Protein AF-A0A6H5JWU9-F1 (afdb_monomer)

Nearest PDB structures (foldseek):
  6bo7-assembly3_H  TM=5.094E-01  e=1.410E+00  Plasmodium vivax
  1qk5-assembly1_B-2  TM=5.639E-01  e=4.585E+00  Toxoplasma gondii RH
  2jax-assembly1_A-2  TM=5.146E-01  e=5.958E+00  Mycobacterium tuberculosis H37Rv
  1qk4-assembly1_B  TM=3.751E-01  e=2.898E+00  Toxoplasma gondii RH

Foldseek 3Di:
DDPVVVVVVVVVQVVVQVVQVV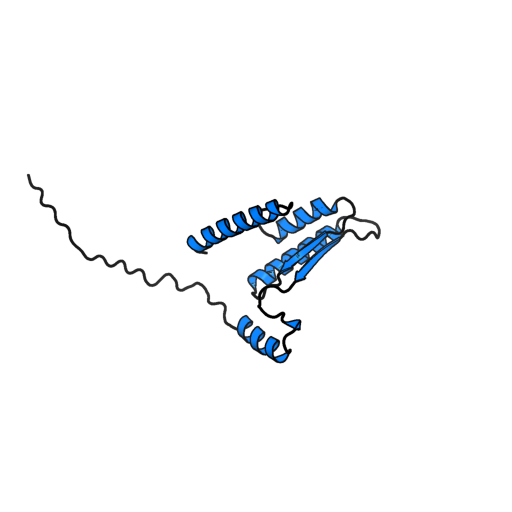VVHGDDDDDDQCLPVVLVVLLVVLPPLDEAEAEDEDDQDDVVVVSVVSNQVSQQVSQVPDDPDDRRRGYHYDYDHDDDPDDLVPDDPVCCVVVSCVVNVPPDPPPPPPPPDDPPPDDDDDDDDDDD

Solvent-accessible surface area (backbone atoms only — not comparable to full-atom values): 9539 Å² total; per-residue (Å²): 136,53,73,68,58,53,52,51,50,53,54,52,53,54,50,51,33,54,58,30,41,77,71,78,49,73,67,90,85,83,89,81,58,61,47,57,53,52,40,56,51,45,51,71,64,32,76,74,81,37,65,39,76,45,78,46,69,59,71,85,53,70,69,59,44,52,50,52,51,46,30,51,56,43,21,49,53,60,28,66,74,67,63,99,64,99,62,84,45,38,41,49,76,48,73,40,86,72,87,59,99,62,60,72,86,80,43,59,70,68,58,49,51,60,49,51,51,53,66,69,63,48,76,79,79,70,95,77,79,88,80,87,82,78,80,78,78,88,77,81,90,81,89,79,91,78,87,134

Mean predicted aligned error: 12.52 Å

Radius of gyration: 24.72 Å; Cα contacts (8 Å, |Δi|>4): 102; chains: 1; bounding box: 44×56×89 Å

pLDDT: mean 77.83, std 20.88, range [34.97, 98.62]

Secondary structure (DSSP, 8-state):
--HHHHHHHHHHHHHHHHHHHTTT-------S-HHHHHHHHHHHHHTTS--EEEEEE---SHHHHHHHHHHHHHHHHHHHSS-SS-----EEEEEE--SSSS-TTTS-HHHHHHHHHHHHSS----S--SSS----------------

Sequence (148 aa):
MSAARCRFLFESVADLQTRLRSKGSDLLIQRGHPEDAIPAVAARLGSGASVVTVYAHTDLCSEEKSVHAAVKSALSLVGSAGGVGGDATGASVTEVWGNTLHDPSDLPKWVVKSVMEKVLSSPEESESDASENLSCASEDESGDDAEP

Structure (mmCIF, N/CA/C/O backbone):
data_AF-A0A6H5JWU9-F1
#
_entry.id   AF-A0A6H5JWU9-F1
#
loop_
_atom_site.group_PDB
_atom_site.id
_atom_site.type_symbol
_atom_site.label_atom_id
_atom_site.label_alt_id
_atom_site.label_comp_id
_atom_site.label_asym_id
_atom_site.label_entity_id
_atom_site.label_seq_id
_atom_site.pdbx_PDB_ins_code
_atom_site.Cartn_x
_atom_site.Cartn_y
_atom_site.Cartn_z
_atom_site.occupancy
_atom_site.B_iso_or_equiv
_atom_site.auth_seq_id
_atom_site.auth_comp_id
_atom_site.auth_asym_id
_atom_site.auth_atom_id
_atom_site.pdbx_PDB_model_num
ATOM 1 N N . MET A 1 1 ? 11.911 11.545 -14.518 1.00 76.06 1 MET A N 1
ATOM 2 C CA . MET A 1 1 ? 10.884 10.642 -15.106 1.00 76.06 1 MET A CA 1
ATOM 3 C C . MET A 1 1 ? 10.577 11.027 -16.553 1.00 76.06 1 MET A C 1
ATOM 5 O O . MET A 1 1 ? 10.298 12.189 -16.813 1.00 76.06 1 MET A O 1
ATOM 9 N N . SER A 1 2 ? 10.642 10.081 -17.497 1.00 95.81 2 SER A N 1
ATOM 10 C CA . SER A 1 2 ? 10.423 10.349 -18.930 1.00 95.81 2 SER A CA 1
ATOM 11 C C . SER A 1 2 ? 8.939 10.441 -19.316 1.00 95.81 2 SER A C 1
ATOM 13 O O . SER A 1 2 ? 8.076 9.875 -18.643 1.00 95.81 2 SER A O 1
ATOM 15 N N . ALA A 1 3 ? 8.639 11.086 -20.451 1.00 96.44 3 ALA A N 1
ATOM 16 C CA . ALA A 1 3 ? 7.273 11.209 -20.974 1.00 96.44 3 ALA A CA 1
ATOM 17 C C . ALA A 1 3 ? 6.592 9.844 -21.205 1.00 96.44 3 ALA A C 1
ATOM 19 O O . ALA A 1 3 ? 5.414 9.677 -20.888 1.00 96.44 3 ALA A O 1
ATOM 20 N N . ALA A 1 4 ? 7.342 8.850 -21.692 1.00 97.62 4 ALA A N 1
ATOM 21 C CA . ALA A 1 4 ? 6.838 7.492 -21.892 1.00 97.62 4 ALA A CA 1
ATOM 22 C C . ALA A 1 4 ? 6.437 6.824 -20.565 1.00 97.62 4 ALA A C 1
ATOM 24 O O . ALA A 1 4 ? 5.355 6.247 -20.472 1.00 97.62 4 ALA A O 1
ATOM 25 N N . ARG A 1 5 ? 7.265 6.960 -19.516 1.00 97.94 5 ARG A N 1
ATOM 26 C CA . ARG A 1 5 ? 6.951 6.432 -18.176 1.00 97.94 5 ARG A CA 1
ATOM 27 C C . ARG A 1 5 ? 5.742 7.133 -17.560 1.00 97.94 5 ARG A C 1
ATOM 29 O O . ARG A 1 5 ? 4.895 6.462 -16.982 1.00 97.94 5 ARG A O 1
ATOM 36 N N . CYS A 1 6 ? 5.628 8.451 -17.719 1.00 97.50 6 CYS A N 1
ATOM 37 C CA . CYS A 1 6 ? 4.459 9.197 -17.249 1.00 97.50 6 CYS A CA 1
ATOM 38 C C . CYS A 1 6 ? 3.173 8.705 -17.920 1.00 97.50 6 CYS A C 1
ATOM 40 O O . CYS A 1 6 ? 2.190 8.430 -17.237 1.00 97.50 6 CYS A O 1
ATOM 42 N N . ARG A 1 7 ? 3.184 8.548 -19.249 1.00 97.75 7 ARG A N 1
ATOM 43 C CA . ARG A 1 7 ? 2.033 8.020 -19.990 1.00 97.75 7 ARG A CA 1
ATOM 44 C C . ARG A 1 7 ? 1.650 6.620 -19.511 1.00 97.75 7 ARG A C 1
ATOM 46 O O . ARG A 1 7 ? 0.484 6.390 -19.207 1.00 97.75 7 ARG A O 1
ATOM 53 N N . PHE A 1 8 ? 2.631 5.728 -19.384 1.00 98.12 8 PHE A N 1
ATOM 54 C CA . PHE A 1 8 ? 2.407 4.372 -18.887 1.00 98.12 8 PHE A CA 1
ATOM 55 C C . PHE A 1 8 ? 1.787 4.360 -17.481 1.00 98.12 8 PHE A C 1
ATOM 57 O O . PHE A 1 8 ? 0.859 3.592 -17.229 1.00 98.12 8 PHE A O 1
ATOM 64 N N . LEU A 1 9 ? 2.247 5.228 -16.571 1.00 97.88 9 LEU A N 1
ATOM 65 C CA . LEU A 1 9 ? 1.656 5.352 -15.237 1.00 97.88 9 LEU A CA 1
ATOM 66 C C . LEU A 1 9 ? 0.192 5.795 -15.289 1.00 97.88 9 LEU A C 1
ATOM 68 O O . LEU A 1 9 ? -0.640 5.195 -14.613 1.00 97.88 9 LEU A O 1
ATOM 72 N N . PHE A 1 10 ? -0.138 6.809 -16.093 1.00 97.31 10 PHE A N 1
ATOM 73 C CA . PHE A 1 10 ? -1.524 7.265 -16.226 1.00 97.31 10 PHE A CA 1
ATOM 74 C C . PHE A 1 10 ? -2.438 6.164 -16.766 1.00 97.31 10 PHE A C 1
ATOM 76 O O . PHE A 1 10 ? -3.515 5.938 -16.213 1.00 97.31 10 PHE A O 1
ATOM 83 N N . GLU A 1 11 ? -1.997 5.454 -17.804 1.00 98.38 11 GLU A N 1
ATOM 84 C CA . GLU A 1 11 ? -2.743 4.334 -18.383 1.00 98.38 11 GLU A CA 1
ATOM 85 C C . GLU A 1 11 ? -2.916 3.192 -17.362 1.00 98.38 11 GLU A C 1
ATOM 87 O O . GLU A 1 11 ? -4.019 2.668 -17.204 1.00 98.38 11 GLU A O 1
ATOM 92 N N . SER A 1 12 ? -1.870 2.874 -16.592 1.00 98.38 12 SER A N 1
ATOM 93 C CA . SER A 1 12 ? -1.908 1.838 -15.548 1.00 98.38 12 SER A CA 1
ATOM 94 C C . SER A 1 12 ? -2.869 2.185 -14.405 1.00 98.38 12 SER A C 1
ATOM 96 O O . SER A 1 12 ? -3.638 1.333 -13.956 1.00 98.38 12 SER A O 1
ATOM 98 N N . VAL A 1 13 ? -2.868 3.440 -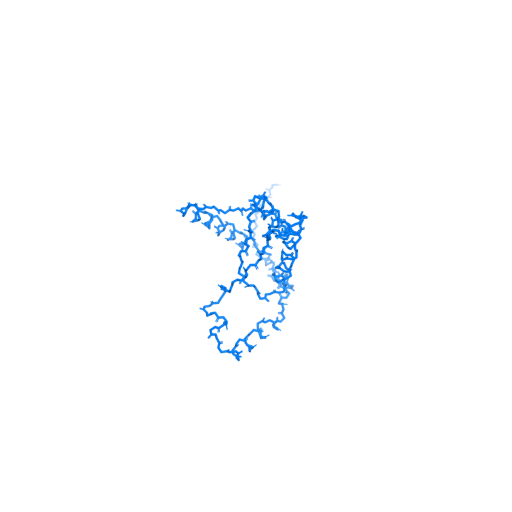13.941 1.00 98.12 13 VAL A N 1
ATOM 99 C CA . VAL A 1 13 ? -3.778 3.913 -12.881 1.00 98.12 13 VAL A CA 1
ATOM 100 C C . VAL A 1 13 ? -5.232 3.930 -13.368 1.00 98.12 13 VAL A C 1
ATOM 102 O O . VAL A 1 13 ? -6.132 3.534 -12.623 1.00 98.12 13 VAL A O 1
ATOM 105 N N . ALA A 1 14 ? -5.475 4.336 -14.618 1.00 98.31 14 ALA A N 1
ATOM 106 C CA . ALA A 1 14 ? -6.812 4.334 -15.213 1.00 98.31 14 ALA A CA 1
ATOM 107 C C . ALA A 1 14 ? -7.387 2.911 -15.364 1.00 98.31 14 ALA A C 1
ATOM 109 O O . ALA A 1 14 ? -8.559 2.671 -15.045 1.00 98.31 14 ALA A O 1
ATOM 110 N N . ASP A 1 15 ? -6.565 1.952 -15.799 1.00 98.62 15 ASP A N 1
ATOM 111 C CA . ASP A 1 15 ? -6.950 0.537 -15.863 1.00 98.62 15 ASP A CA 1
ATOM 112 C C . ASP A 1 15 ? -7.238 -0.027 -14.460 1.00 98.62 15 ASP A C 1
ATOM 114 O O . ASP A 1 15 ? -8.285 -0.643 -14.244 1.00 98.62 15 ASP A O 1
ATOM 118 N N . LEU A 1 16 ? -6.385 0.260 -13.468 1.00 98.44 16 LEU A N 1
ATOM 119 C CA . LEU A 1 16 ? -6.606 -0.166 -12.082 1.00 98.44 16 LEU A CA 1
ATOM 120 C C . LEU A 1 16 ? -7.943 0.347 -11.525 1.00 98.44 16 LEU A C 1
ATOM 122 O O . LEU A 1 16 ? -8.709 -0.436 -10.958 1.00 98.44 16 LEU A O 1
ATOM 126 N N . GLN A 1 17 ? -8.258 1.631 -11.717 1.00 98.38 17 GLN A N 1
ATOM 127 C CA . GLN A 1 17 ? -9.534 2.207 -11.282 1.00 98.38 17 GLN A CA 1
ATOM 128 C C . GLN A 1 17 ? -10.726 1.491 -11.934 1.00 98.38 17 GLN A C 1
ATOM 130 O O . GLN A 1 17 ? -11.690 1.134 -11.255 1.00 98.38 17 GLN A O 1
ATOM 135 N N . THR A 1 18 ? -10.645 1.222 -13.238 1.00 98.44 18 THR A N 1
ATOM 136 C CA . THR A 1 18 ? -11.694 0.508 -13.981 1.00 98.44 18 THR A CA 1
ATOM 137 C C . THR A 1 18 ? -11.913 -0.904 -13.428 1.00 98.44 18 THR A C 1
ATOM 139 O O . THR A 1 18 ? -13.055 -1.323 -13.218 1.00 98.44 18 THR A O 1
ATOM 142 N N . ARG A 1 19 ? -10.832 -1.628 -13.118 1.00 98.56 19 ARG A N 1
ATOM 143 C CA . ARG A 1 19 ? -10.898 -2.979 -12.536 1.00 98.56 19 ARG A CA 1
ATOM 144 C C . ARG A 1 19 ? -11.402 -3.002 -11.094 1.00 98.56 19 ARG A C 1
ATOM 146 O O . ARG A 1 19 ? -12.001 -3.991 -10.682 1.00 98.56 19 ARG A O 1
ATOM 153 N N . LEU A 1 20 ? -11.155 -1.954 -10.310 1.00 98.44 20 LEU A N 1
ATOM 154 C CA . LEU A 1 20 ? -11.716 -1.834 -8.961 1.00 98.44 20 LEU A CA 1
ATOM 155 C C . LEU A 1 20 ? -13.223 -1.561 -9.015 1.00 98.44 20 LEU A C 1
ATOM 157 O O . LEU A 1 20 ? -13.982 -2.215 -8.298 1.00 98.44 20 LEU A O 1
ATOM 161 N N . ARG A 1 21 ? -13.666 -0.696 -9.936 1.00 98.38 21 ARG A N 1
ATOM 162 C CA . ARG A 1 21 ? -15.092 -0.423 -10.187 1.00 98.38 21 ARG A CA 1
ATOM 163 C C . ARG A 1 21 ? -15.869 -1.646 -10.634 1.00 98.38 21 ARG A C 1
ATOM 165 O O . ARG A 1 21 ? -16.956 -1.890 -10.116 1.00 98.38 21 ARG A O 1
ATOM 172 N N . SER A 1 22 ? -15.305 -2.466 -11.519 1.00 98.31 22 SER A N 1
ATOM 173 C CA . SER A 1 22 ? -15.963 -3.712 -11.939 1.00 98.31 22 SER A CA 1
ATOM 174 C C . SER A 1 22 ? -16.138 -4.726 -10.800 1.00 98.31 22 SER A C 1
ATOM 176 O O . SER A 1 22 ? -16.989 -5.607 -10.895 1.00 98.31 22 SER A O 1
ATOM 178 N N . LYS A 1 23 ? -15.381 -4.580 -9.705 1.00 98.31 23 LYS A N 1
ATOM 179 C CA . LYS A 1 23 ? -15.491 -5.383 -8.478 1.00 98.31 23 LYS A CA 1
ATOM 180 C C . LYS A 1 23 ? -16.324 -4.714 -7.373 1.00 98.31 23 LYS A C 1
ATOM 182 O O . LYS A 1 23 ? -16.386 -5.249 -6.271 1.00 98.31 23 LYS A O 1
ATOM 187 N N . GLY A 1 24 ? -16.954 -3.567 -7.642 1.00 98.25 24 GLY A N 1
ATOM 188 C CA . GLY A 1 24 ? -17.782 -2.842 -6.671 1.00 98.25 24 GLY A CA 1
ATOM 189 C C . GLY A 1 24 ? -17.013 -1.929 -5.708 1.00 98.25 24 GLY A C 1
ATOM 190 O O . GLY A 1 24 ? -17.570 -1.527 -4.691 1.00 98.25 24 GLY A O 1
ATOM 191 N N . SER A 1 25 ? -15.752 -1.604 -6.011 1.00 97.06 25 SER A N 1
ATOM 192 C CA . SER A 1 25 ? -14.937 -0.628 -5.270 1.00 97.06 25 SER A CA 1
ATOM 193 C C . SER A 1 25 ? -14.598 0.586 -6.152 1.00 97.06 25 SER A C 1
ATOM 195 O O . SER A 1 25 ? -15.129 0.729 -7.248 1.00 97.06 25 SER A O 1
ATOM 197 N N . ASP A 1 26 ? -13.717 1.480 -5.708 1.00 97.31 26 ASP A N 1
ATOM 198 C CA . ASP A 1 26 ? -13.159 2.556 -6.538 1.00 97.31 26 ASP A CA 1
ATOM 199 C C . ASP A 1 26 ? -11.723 2.895 -6.097 1.00 97.31 26 ASP A C 1
ATOM 201 O O . ASP A 1 26 ? -11.231 2.394 -5.084 1.00 97.31 26 ASP A O 1
ATOM 205 N N . LEU A 1 27 ? -11.042 3.743 -6.868 1.00 97.50 27 LEU A N 1
ATOM 206 C CA . LEU A 1 27 ? -9.720 4.279 -6.572 1.00 97.50 27 LEU A CA 1
ATOM 207 C C . LEU A 1 27 ? -9.803 5.788 -6.327 1.00 97.50 27 LEU A C 1
ATOM 209 O O . LEU A 1 27 ? -10.130 6.558 -7.234 1.00 97.50 27 LEU A O 1
ATOM 213 N N . LEU A 1 28 ? -9.458 6.211 -5.111 1.00 95.75 28 LEU A N 1
ATOM 214 C CA . LEU A 1 28 ? -9.275 7.620 -4.772 1.00 95.75 28 LEU A CA 1
ATOM 215 C C . LEU A 1 28 ? -7.898 8.087 -5.258 1.00 95.75 28 LEU A C 1
ATOM 217 O O . LEU A 1 28 ? -6.876 7.604 -4.778 1.00 95.75 28 LEU A O 1
ATOM 221 N N . ILE A 1 29 ? -7.874 9.050 -6.177 1.00 95.44 29 ILE A N 1
ATOM 222 C CA . ILE A 1 29 ? -6.640 9.631 -6.717 1.00 95.44 29 ILE A CA 1
ATOM 223 C C . I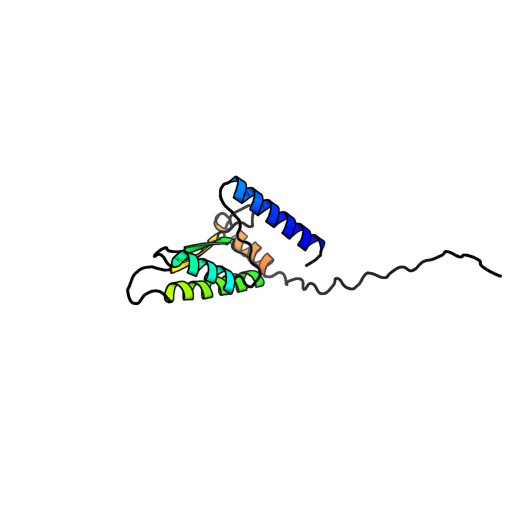LE A 1 29 ? -6.479 11.040 -6.151 1.00 95.44 29 ILE A C 1
ATOM 225 O O . ILE A 1 29 ? -7.372 11.877 -6.292 1.00 95.44 29 ILE A O 1
ATOM 229 N N . GLN A 1 30 ? -5.339 11.306 -5.517 1.00 93.94 30 GLN A N 1
ATOM 230 C CA . GLN A 1 30 ? -4.982 12.623 -4.994 1.00 93.94 30 GLN A CA 1
ATOM 231 C C . GLN A 1 30 ? -3.570 13.003 -5.429 1.00 93.94 30 GLN A C 1
ATOM 233 O O . GLN A 1 30 ? -2.719 12.143 -5.637 1.00 93.94 30 GLN A O 1
ATOM 238 N N . ARG A 1 31 ? -3.333 14.309 -5.564 1.00 94.69 31 ARG A N 1
ATOM 239 C CA . ARG A 1 31 ? -2.017 14.872 -5.859 1.00 94.69 31 ARG A CA 1
ATOM 240 C C . ARG A 1 31 ? -1.495 15.581 -4.618 1.00 94.69 31 ARG A C 1
ATOM 242 O O . ARG A 1 31 ? -2.191 16.435 -4.078 1.00 94.69 31 ARG A O 1
ATOM 249 N N . GLY A 1 32 ? -0.269 15.268 -4.223 1.00 94.50 32 GLY A N 1
ATOM 250 C CA . GLY A 1 32 ? 0.390 15.860 -3.064 1.00 94.50 32 GLY A CA 1
ATOM 251 C C . GLY A 1 32 ? 1.290 14.848 -2.370 1.00 94.50 32 GLY A C 1
ATOM 252 O O . GLY A 1 32 ? 1.604 13.803 -2.938 1.00 94.50 32 GLY A O 1
ATOM 253 N N . HIS A 1 33 ? 1.670 15.180 -1.143 1.00 96.31 33 HIS A N 1
ATOM 254 C CA . HIS A 1 33 ? 2.486 14.341 -0.282 1.00 96.31 33 HIS A CA 1
ATOM 255 C C . HIS A 1 33 ? 1.625 13.272 0.410 1.00 96.31 33 HIS A C 1
ATOM 257 O O . HIS A 1 33 ? 0.575 13.605 0.976 1.00 96.31 33 HIS A O 1
ATOM 263 N N . PRO A 1 34 ? 2.008 11.984 0.368 1.00 95.69 34 PRO A N 1
ATOM 264 C CA . PRO A 1 34 ? 1.239 10.920 1.011 1.00 95.69 34 PRO A CA 1
ATOM 265 C C . PRO A 1 34 ? 1.148 11.101 2.533 1.00 95.69 34 PRO A C 1
ATOM 267 O O . PRO A 1 34 ? 0.114 10.773 3.117 1.00 95.69 34 PRO A O 1
ATOM 270 N N . GLU A 1 35 ? 2.170 11.683 3.162 1.00 95.25 35 GLU A N 1
ATOM 271 C CA . GLU A 1 35 ? 2.212 12.035 4.585 1.00 95.25 35 GLU A CA 1
ATOM 272 C C . GLU A 1 35 ? 1.199 13.113 4.993 1.00 95.25 35 GLU A C 1
ATOM 274 O O . GLU A 1 35 ? 0.872 13.203 6.170 1.00 95.25 35 GLU A O 1
ATOM 279 N N . ASP A 1 36 ? 0.624 13.852 4.042 1.00 94.75 36 ASP A N 1
ATOM 280 C CA . ASP A 1 36 ? -0.492 14.772 4.293 1.00 94.75 36 ASP A CA 1
ATOM 281 C C . ASP A 1 36 ? -1.832 14.140 3.888 1.00 94.75 36 ASP A C 1
ATOM 283 O O . ASP A 1 36 ? -2.827 14.174 4.622 1.00 94.75 36 ASP A O 1
ATOM 287 N N . ALA A 1 37 ? -1.866 13.531 2.699 1.00 94.88 37 ALA A N 1
ATOM 288 C CA . ALA A 1 37 ? -3.087 13.026 2.084 1.00 94.88 37 ALA A CA 1
ATOM 289 C C . ALA A 1 37 ? -3.674 11.818 2.833 1.00 94.88 37 ALA A C 1
ATOM 291 O O . ALA A 1 37 ? -4.882 11.775 3.091 1.00 94.88 37 ALA A O 1
ATOM 292 N N . ILE A 1 38 ? -2.838 10.841 3.203 1.00 94.12 38 ILE A N 1
ATOM 293 C CA . ILE A 1 38 ? -3.286 9.599 3.851 1.00 94.12 38 ILE A CA 1
ATOM 294 C C . ILE A 1 38 ? -3.839 9.885 5.258 1.00 94.12 38 ILE A C 1
ATOM 296 O O . ILE A 1 38 ? -4.965 9.456 5.532 1.00 94.12 38 ILE A O 1
ATOM 300 N N . PRO A 1 39 ? -3.157 10.654 6.135 1.00 91.88 39 PRO A N 1
ATOM 301 C CA . PRO A 1 39 ? -3.721 11.062 7.424 1.00 91.88 39 PRO A CA 1
ATOM 302 C C . PRO A 1 39 ? -5.030 11.835 7.300 1.00 91.88 39 PRO A C 1
ATOM 304 O O . PRO A 1 39 ? -5.962 11.577 8.060 1.00 91.88 39 PRO A O 1
ATOM 307 N N . ALA A 1 40 ? -5.150 12.732 6.317 1.00 90.50 40 ALA A N 1
ATOM 308 C CA . ALA A 1 40 ? -6.386 13.475 6.095 1.00 90.50 40 ALA A CA 1
ATOM 309 C C . ALA A 1 40 ? -7.555 12.552 5.707 1.00 90.50 40 ALA A C 1
ATOM 311 O O . ALA A 1 40 ? -8.688 12.770 6.140 1.00 90.50 40 ALA A O 1
ATOM 312 N N . VAL A 1 41 ? -7.305 11.517 4.897 1.00 91.00 41 VAL A N 1
ATOM 313 C CA . VAL A 1 41 ? -8.306 10.483 4.585 1.00 91.00 41 VAL A CA 1
ATOM 314 C C . VAL A 1 41 ? -8.649 9.675 5.837 1.00 91.00 41 VAL A C 1
ATOM 316 O O . VAL A 1 41 ? -9.831 9.517 6.141 1.00 91.00 41 VAL A O 1
ATOM 319 N N . ALA A 1 42 ? -7.646 9.218 6.589 1.00 89.38 42 ALA A N 1
ATOM 320 C CA . ALA A 1 42 ? -7.845 8.432 7.803 1.00 89.38 42 ALA A CA 1
ATOM 321 C C . ALA A 1 42 ? -8.662 9.194 8.860 1.00 89.38 42 ALA A C 1
ATOM 323 O O . ALA A 1 42 ? -9.599 8.634 9.422 1.00 89.38 42 ALA A O 1
ATOM 324 N N . ALA A 1 43 ? -8.387 10.485 9.064 1.00 86.12 43 ALA A N 1
ATOM 325 C CA . ALA A 1 43 ? -9.125 11.338 9.995 1.00 86.12 43 ALA A CA 1
ATOM 326 C C . ALA A 1 43 ? -10.612 11.472 9.623 1.00 86.12 43 ALA A C 1
ATOM 328 O O . ALA A 1 43 ? -11.476 11.431 10.496 1.00 86.12 43 ALA A O 1
ATOM 329 N N . ARG A 1 44 ? -10.929 11.586 8.323 1.00 85.94 44 ARG A N 1
ATOM 330 C CA . ARG A 1 44 ? -12.322 11.649 7.844 1.00 85.94 44 ARG A CA 1
ATOM 331 C C . ARG A 1 44 ? -13.071 10.326 7.999 1.00 85.94 44 ARG A C 1
ATOM 333 O O . ARG A 1 44 ? -14.285 10.346 8.152 1.00 85.94 44 ARG A O 1
ATOM 340 N N . LEU A 1 45 ? -12.371 9.193 7.926 1.00 83.50 45 LEU A N 1
ATOM 341 C CA . LEU A 1 45 ? -12.967 7.864 8.097 1.00 83.50 45 LEU A CA 1
ATOM 342 C C . LEU A 1 45 ? -13.105 7.474 9.579 1.00 83.50 45 LEU A C 1
ATOM 344 O O . LEU A 1 45 ? -14.067 6.809 9.952 1.00 83.50 45 LEU A O 1
ATOM 348 N N . GLY A 1 46 ? -12.165 7.903 10.425 1.00 71.44 46 GLY A N 1
ATOM 349 C CA . GLY A 1 46 ? -12.098 7.565 11.850 1.00 71.44 46 GLY A CA 1
ATOM 350 C C . GLY A 1 46 ? -13.013 8.385 12.766 1.00 71.44 46 GLY A C 1
ATOM 351 O O . GLY A 1 46 ? -13.128 8.066 13.946 1.00 71.44 46 GLY A O 1
ATOM 352 N N . SER A 1 47 ? -13.714 9.405 12.256 1.00 65.12 47 SER A N 1
ATOM 353 C CA . SER A 1 47 ? -14.550 10.319 13.057 1.00 65.12 47 SER A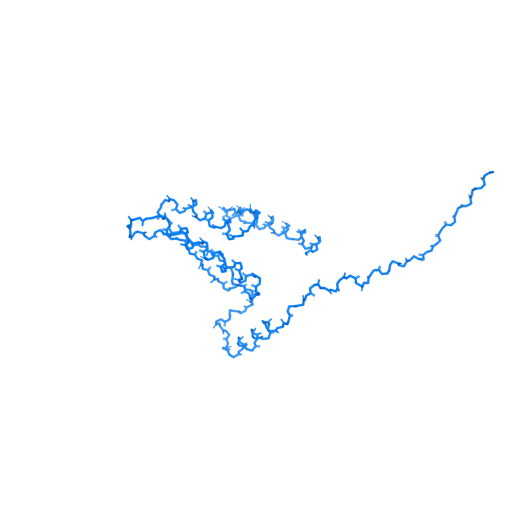 CA 1
ATOM 354 C C . SER A 1 47 ? -15.783 9.675 13.723 1.00 65.12 47 SER A C 1
ATOM 356 O O . SER A 1 47 ? -16.549 10.372 14.381 1.00 65.12 47 SER A O 1
ATOM 358 N N . GLY A 1 48 ? -15.999 8.366 13.550 1.00 56.62 48 GLY A N 1
ATOM 359 C CA . GLY A 1 48 ? -17.162 7.618 14.043 1.00 56.62 48 GLY A CA 1
ATOM 360 C C . GLY A 1 48 ? -16.834 6.383 14.892 1.00 56.62 48 GLY A C 1
ATOM 361 O O . GLY A 1 48 ? -17.558 5.400 14.787 1.00 56.62 48 GLY A O 1
ATOM 362 N N . ALA A 1 49 ? -15.763 6.415 15.699 1.00 55.62 49 ALA A N 1
ATOM 363 C CA . ALA A 1 49 ? -15.302 5.311 16.567 1.00 55.62 49 ALA A CA 1
ATOM 364 C C . ALA A 1 49 ? -14.717 4.078 15.839 1.00 55.62 49 ALA A C 1
ATOM 366 O O . ALA A 1 49 ? -14.616 2.997 16.416 1.00 55.62 49 ALA A O 1
ATOM 367 N N . SER A 1 50 ? -14.296 4.230 14.578 1.00 66.69 50 SER A N 1
ATOM 368 C CA . SER A 1 50 ? -13.665 3.150 13.809 1.00 66.69 50 SER A CA 1
ATOM 369 C C . SER A 1 50 ? -12.143 3.268 13.821 1.00 66.69 50 SER A C 1
ATOM 371 O O . SER A 1 50 ? -11.591 4.327 13.521 1.00 66.69 50 SER A O 1
ATOM 373 N N . VAL A 1 51 ? -11.464 2.151 14.086 1.00 78.25 51 VAL A N 1
ATOM 374 C CA . VAL A 1 51 ? -10.026 1.998 13.828 1.00 78.25 51 VAL A CA 1
ATOM 375 C C . VAL A 1 51 ? -9.801 1.997 12.317 1.00 78.25 51 VAL A C 1
ATOM 377 O O . VAL A 1 51 ? -10.532 1.328 11.582 1.00 78.25 51 VAL A O 1
ATOM 380 N N . VAL A 1 52 ? -8.800 2.744 11.847 1.00 88.06 52 VAL A N 1
ATOM 381 C CA . VAL A 1 52 ? -8.413 2.783 10.430 1.00 88.06 52 VAL A CA 1
ATOM 382 C C . VAL A 1 52 ? -7.056 2.111 10.271 1.00 88.06 52 VAL A C 1
ATOM 384 O O . VAL A 1 52 ? -6.068 2.530 10.870 1.00 88.06 52 VAL A O 1
ATOM 387 N N . THR A 1 53 ? -6.987 1.082 9.432 1.00 90.44 53 THR A N 1
ATOM 388 C CA . THR A 1 53 ? -5.721 0.434 9.073 1.00 90.44 53 THR A CA 1
ATOM 389 C C . THR A 1 53 ? -5.394 0.723 7.618 1.00 90.44 53 THR A C 1
ATOM 391 O O . THR A 1 53 ? -6.185 0.435 6.722 1.00 90.44 53 THR A O 1
ATOM 394 N N . VAL A 1 54 ? -4.213 1.289 7.390 1.00 92.44 54 VAL A N 1
ATOM 395 C CA . VAL A 1 54 ? -3.653 1.538 6.064 1.00 92.44 54 VAL A CA 1
ATOM 396 C C . VAL A 1 54 ? -2.776 0.351 5.686 1.00 92.44 54 VAL A C 1
ATOM 398 O O . VAL A 1 54 ? -1.821 0.040 6.394 1.00 92.44 54 VAL A O 1
ATOM 401 N N . TYR A 1 55 ? -3.097 -0.306 4.575 1.00 95.00 55 TYR A N 1
ATOM 402 C CA . TYR A 1 55 ? -2.280 -1.380 4.014 1.00 95.00 55 TYR A CA 1
ATOM 403 C C . TYR A 1 55 ? -1.419 -0.842 2.875 1.00 95.00 55 TYR A C 1
ATOM 405 O O . TYR A 1 55 ? -1.925 -0.136 2.002 1.00 95.00 55 TYR A O 1
ATOM 413 N N . ALA A 1 56 ? -0.136 -1.193 2.880 1.00 94.38 56 ALA A N 1
ATOM 414 C CA . ALA A 1 56 ? 0.820 -0.825 1.840 1.00 94.38 56 ALA A CA 1
ATOM 415 C C . ALA A 1 56 ? 1.810 -1.967 1.584 1.00 94.38 56 ALA A C 1
ATOM 417 O O . ALA A 1 56 ? 1.991 -2.842 2.433 1.00 94.38 56 ALA A O 1
ATOM 418 N N . HIS A 1 57 ? 2.455 -1.966 0.419 1.00 93.88 57 HIS A N 1
ATOM 419 C CA . HIS A 1 57 ? 3.578 -2.868 0.173 1.00 93.88 57 HIS A CA 1
ATOM 420 C C . HIS A 1 57 ? 4.857 -2.337 0.819 1.00 93.88 57 HIS A C 1
ATOM 422 O O . HIS A 1 57 ? 5.032 -1.132 0.921 1.00 93.88 57 HIS A O 1
ATOM 428 N N . THR A 1 58 ? 5.750 -3.220 1.256 1.00 88.94 58 THR A N 1
ATOM 429 C CA . THR A 1 58 ? 7.068 -2.824 1.769 1.00 88.94 58 THR A CA 1
ATOM 430 C C . THR A 1 58 ? 8.024 -2.485 0.628 1.00 88.94 58 THR A C 1
ATOM 432 O O . THR A 1 58 ? 8.175 -3.287 -0.293 1.00 88.94 58 THR A O 1
ATOM 435 N N . ASP A 1 59 ? 8.758 -1.378 0.757 1.00 85.00 59 ASP A N 1
ATOM 436 C CA . ASP A 1 59 ? 9.808 -0.984 -0.185 1.00 85.00 59 ASP A CA 1
ATOM 437 C C . ASP A 1 59 ? 11.226 -1.107 0.389 1.00 85.00 59 ASP A C 1
ATOM 439 O O . ASP A 1 59 ? 11.463 -1.167 1.602 1.00 85.00 59 ASP A O 1
ATOM 443 N N . LEU A 1 60 ? 12.200 -1.190 -0.519 1.00 78.88 60 LEU A N 1
ATOM 444 C CA . LEU A 1 60 ? 13.610 -1.411 -0.194 1.00 78.88 60 LEU A CA 1
ATOM 445 C C . LEU A 1 60 ? 14.454 -0.139 -0.252 1.00 78.88 60 LEU A C 1
ATOM 447 O O . LEU A 1 60 ? 15.404 -0.015 0.527 1.00 78.88 60 LEU A O 1
ATOM 451 N N . CYS A 1 61 ? 14.121 0.779 -1.149 1.00 82.50 61 CYS A N 1
ATOM 452 C CA . CYS A 1 61 ? 14.933 1.949 -1.443 1.00 82.50 61 CYS A CA 1
ATOM 453 C C . CYS A 1 61 ? 14.746 3.062 -0.397 1.00 82.50 61 CYS A C 1
ATOM 455 O O . CYS A 1 61 ? 13.834 3.032 0.437 1.00 82.50 61 CYS A O 1
ATOM 457 N N . SER A 1 62 ? 15.719 3.974 -0.344 1.00 87.81 62 SER A N 1
ATOM 458 C CA . SER A 1 62 ? 15.852 4.957 0.737 1.00 87.81 62 SER A CA 1
ATOM 459 C C . SER A 1 62 ? 14.754 6.029 0.686 1.00 87.81 62 SER A C 1
ATOM 461 O O . SER A 1 62 ? 14.197 6.389 1.729 1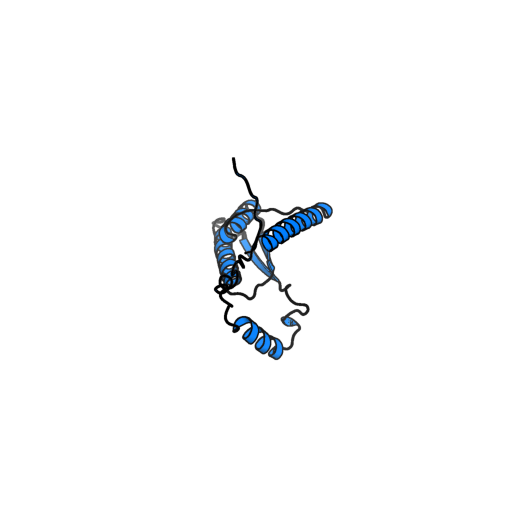.00 87.81 62 SER A O 1
ATOM 463 N N . GLU A 1 63 ? 14.401 6.467 -0.524 1.00 88.56 63 GLU A N 1
ATOM 464 C CA . GLU A 1 63 ? 13.358 7.453 -0.804 1.00 88.56 63 GLU A CA 1
ATOM 465 C C . GLU A 1 63 ? 11.992 6.971 -0.294 1.00 88.56 63 GLU A C 1
ATOM 467 O O . GLU A 1 63 ? 11.361 7.632 0.536 1.00 88.56 63 GLU A O 1
ATOM 472 N N . GLU A 1 64 ? 11.573 5.768 -0.684 1.00 89.50 64 GLU A N 1
ATOM 473 C CA . GLU A 1 64 ? 10.287 5.181 -0.308 1.00 89.50 64 GLU A CA 1
ATOM 474 C C . GLU A 1 64 ? 10.215 4.894 1.196 1.00 89.50 64 GLU A C 1
ATOM 476 O O . GLU A 1 64 ? 9.205 5.178 1.845 1.00 89.50 64 GLU A O 1
ATOM 481 N N . LYS A 1 65 ? 11.312 4.415 1.803 1.00 90.38 65 LYS A N 1
ATOM 482 C CA . LYS A 1 65 ? 11.393 4.208 3.260 1.00 90.38 65 LYS A CA 1
ATOM 483 C C . LYS A 1 65 ? 11.211 5.505 4.045 1.00 90.38 65 LYS A C 1
ATOM 485 O O . LYS A 1 65 ? 10.553 5.491 5.089 1.00 90.38 65 LYS A O 1
ATOM 490 N N . SER A 1 66 ? 11.786 6.608 3.565 1.00 93.38 66 SER A N 1
ATOM 491 C CA . SER A 1 66 ? 11.635 7.930 4.184 1.00 93.38 66 SER A CA 1
ATOM 492 C C . SER A 1 66 ? 10.169 8.371 4.177 1.00 93.38 66 SER A C 1
ATOM 494 O O . SER A 1 66 ? 9.618 8.746 5.216 1.00 93.38 66 SER A O 1
ATOM 496 N N . VAL A 1 67 ? 9.499 8.212 3.033 1.00 94.25 67 VAL A N 1
ATOM 497 C CA . VAL A 1 67 ? 8.072 8.513 2.874 1.00 94.25 67 VAL A CA 1
ATOM 498 C C . VAL A 1 67 ? 7.209 7.636 3.789 1.00 94.25 67 VAL A C 1
ATOM 500 O O . VAL A 1 67 ? 6.340 8.139 4.502 1.00 94.25 67 VAL A O 1
ATOM 503 N N . HIS A 1 68 ? 7.478 6.330 3.854 1.00 92.62 68 HIS A N 1
ATOM 504 C CA . HIS A 1 68 ? 6.764 5.406 4.742 1.00 92.62 68 HIS A CA 1
ATOM 505 C C . HIS A 1 68 ? 6.899 5.792 6.219 1.00 92.62 68 HIS A C 1
ATOM 507 O O . HIS A 1 68 ? 5.923 5.739 6.975 1.00 92.62 68 HIS A O 1
ATOM 513 N N . ALA A 1 69 ? 8.097 6.202 6.644 1.00 93.44 69 ALA A N 1
ATOM 514 C CA . ALA A 1 69 ? 8.331 6.683 8.000 1.00 93.44 69 ALA A CA 1
ATOM 515 C C . ALA A 1 69 ? 7.544 7.974 8.292 1.00 93.44 69 ALA A C 1
ATOM 517 O O . ALA A 1 69 ? 6.926 8.081 9.356 1.00 93.44 69 ALA A O 1
ATOM 518 N N . ALA A 1 70 ? 7.505 8.914 7.341 1.00 95.06 70 ALA A N 1
ATOM 519 C CA . ALA A 1 70 ? 6.732 10.149 7.460 1.00 95.06 70 ALA A CA 1
ATOM 520 C C . ALA A 1 70 ? 5.223 9.872 7.588 1.00 95.06 70 ALA A C 1
ATOM 522 O O . ALA A 1 70 ? 4.580 10.380 8.508 1.00 95.06 70 ALA A O 1
ATOM 523 N N . VAL A 1 71 ? 4.671 8.986 6.751 1.00 94.50 71 VAL A N 1
ATOM 524 C CA . VAL A 1 71 ? 3.255 8.575 6.803 1.00 94.50 71 VAL A CA 1
ATOM 525 C C . VAL A 1 71 ? 2.904 7.924 8.145 1.00 94.50 71 VAL A C 1
ATOM 527 O O . VAL A 1 71 ? 1.894 8.277 8.757 1.00 94.50 71 VAL A O 1
ATOM 530 N N . LYS A 1 72 ? 3.738 7.001 8.644 1.00 92.50 72 LYS A N 1
ATOM 531 C CA . LYS A 1 72 ? 3.535 6.352 9.955 1.00 92.50 72 LYS A CA 1
ATOM 532 C C . LYS A 1 72 ? 3.532 7.370 11.096 1.00 92.50 72 LYS A C 1
ATOM 534 O O . LYS A 1 72 ? 2.660 7.311 11.964 1.00 92.50 72 LYS A O 1
ATOM 539 N N . SER A 1 73 ? 4.480 8.308 11.076 1.00 92.62 73 SER A N 1
ATOM 540 C CA . SER A 1 73 ? 4.559 9.393 12.057 1.00 92.62 73 SER A CA 1
ATOM 541 C C . SER A 1 73 ? 3.285 10.242 12.035 1.00 92.62 73 SER A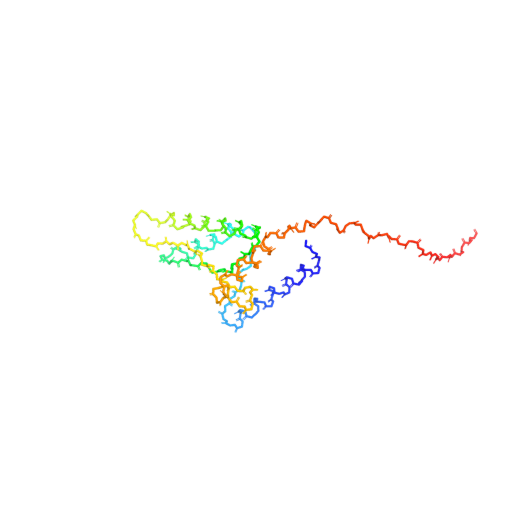 C 1
ATOM 543 O O . SER A 1 73 ? 2.630 10.405 13.066 1.00 92.62 73 SER A O 1
ATOM 545 N N . ALA A 1 74 ? 2.856 10.686 10.853 1.00 91.75 74 ALA A N 1
ATOM 546 C CA . ALA A 1 74 ? 1.674 11.525 10.703 1.00 91.75 74 ALA A CA 1
ATOM 547 C C . ALA A 1 74 ? 0.372 10.812 11.126 1.00 91.75 74 ALA A C 1
ATOM 549 O O . ALA A 1 74 ? -0.469 11.411 11.797 1.00 91.75 74 ALA A O 1
ATOM 550 N N . LEU A 1 75 ? 0.215 9.516 10.829 1.00 89.50 75 LEU A N 1
ATOM 551 C CA . LEU A 1 75 ? -0.952 8.732 11.262 1.00 89.50 75 LEU A CA 1
ATOM 552 C C . LEU A 1 75 ? -1.019 8.535 12.784 1.00 89.50 75 LEU A C 1
ATOM 554 O O . LEU A 1 75 ? -2.115 8.537 13.348 1.00 89.50 75 LEU A O 1
ATOM 558 N N . SER A 1 76 ? 0.126 8.431 13.467 1.00 86.06 76 SER A N 1
ATOM 559 C CA . SER A 1 76 ? 0.153 8.318 14.935 1.00 86.06 76 SER A CA 1
ATOM 560 C C . SER A 1 76 ? -0.430 9.554 15.640 1.00 86.06 76 SER A C 1
ATOM 562 O O . SER A 1 76 ? -1.069 9.442 16.692 1.00 86.06 76 SER A O 1
ATOM 564 N N . LEU A 1 77 ? -0.287 10.731 15.020 1.00 84.19 77 LEU A N 1
ATOM 565 C CA . LEU A 1 77 ? -0.846 11.989 15.518 1.00 84.19 77 LEU A CA 1
ATOM 566 C C . LEU A 1 77 ? -2.371 12.035 15.362 1.00 84.19 77 LEU A C 1
ATOM 568 O O . LEU A 1 77 ? -3.057 12.541 16.248 1.00 84.19 77 LEU A O 1
ATOM 572 N N . VAL A 1 78 ? -2.910 11.456 14.283 1.00 79.44 78 VAL A N 1
ATOM 573 C CA . VAL A 1 78 ? -4.363 11.376 14.041 1.00 79.44 78 VAL A CA 1
ATOM 574 C C . VAL A 1 78 ? -5.060 10.540 15.118 1.00 79.44 78 VAL A C 1
ATOM 576 O O . VAL A 1 78 ? -6.110 10.941 15.611 1.00 79.44 78 VAL A O 1
ATOM 579 N N . GLY A 1 79 ? -4.467 9.410 15.523 1.00 64.94 79 GLY A N 1
ATOM 580 C CA . GLY A 1 79 ? -5.019 8.557 16.586 1.00 64.94 79 GLY A CA 1
ATOM 581 C C . GLY A 1 79 ? -4.957 9.179 17.987 1.00 64.94 79 GLY A C 1
ATOM 582 O O . GLY A 1 79 ? -5.771 8.861 18.843 1.00 64.94 79 GLY A O 1
ATOM 583 N N . SER A 1 80 ? -4.027 10.107 18.226 1.00 58.38 80 SER A N 1
ATOM 584 C CA . SER A 1 80 ? -3.831 10.722 19.549 1.00 58.38 80 SER A CA 1
ATOM 585 C C . SER A 1 80 ? -4.729 11.942 19.804 1.00 58.38 80 SER A C 1
ATOM 587 O O . SER A 1 80 ? -4.896 12.361 20.948 1.00 58.38 80 SER A O 1
ATOM 589 N N . ALA A 1 81 ? -5.304 12.539 18.755 1.00 54.47 81 ALA A N 1
ATOM 590 C CA . ALA A 1 81 ? -6.029 13.810 18.835 1.00 54.47 81 ALA A CA 1
ATOM 591 C C . ALA A 1 81 ? -7.511 13.684 19.261 1.00 54.47 81 ALA A C 1
ATOM 593 O O . ALA A 1 81 ? -8.187 14.701 19.416 1.00 54.47 81 ALA A O 1
ATOM 594 N N . GLY A 1 82 ? -8.023 12.463 19.463 1.00 48.25 82 GLY A N 1
ATOM 595 C CA . GLY A 1 82 ? -9.449 12.179 19.657 1.00 48.25 82 GLY A CA 1
ATOM 596 C C . GLY A 1 82 ? -9.797 11.384 20.919 1.00 48.25 82 GLY A C 1
ATOM 597 O O . GLY A 1 82 ? -10.458 10.363 20.807 1.00 48.25 82 GLY A O 1
ATOM 598 N N . GLY A 1 83 ? -9.405 11.825 22.122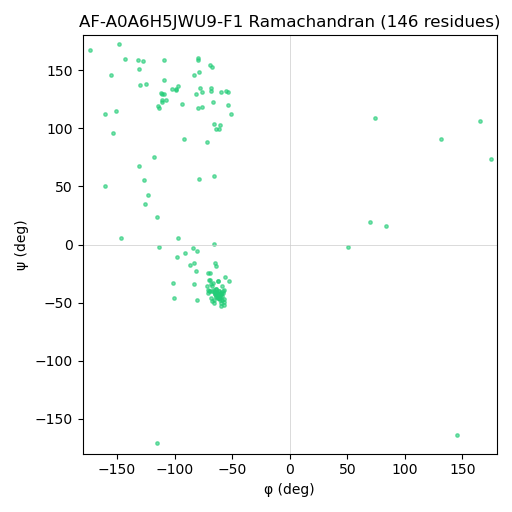 1.00 43.62 83 GLY A N 1
ATOM 599 C CA . GLY A 1 83 ? -9.989 11.247 23.344 1.00 43.62 83 GLY A CA 1
ATOM 600 C C . GLY A 1 83 ? -9.274 11.536 24.662 1.00 43.62 83 GLY A C 1
ATOM 601 O O . GLY A 1 83 ? -8.289 10.891 25.011 1.00 43.62 83 GLY A O 1
ATOM 602 N N . VAL A 1 84 ? -9.861 12.417 25.479 1.00 42.03 84 VAL A N 1
ATOM 603 C CA . VAL A 1 84 ? -9.727 12.353 26.943 1.00 42.03 84 VAL A CA 1
ATOM 604 C C . VAL A 1 84 ? -10.558 11.151 27.404 1.00 42.03 84 VAL A C 1
ATOM 606 O O . VAL A 1 84 ? -11.746 11.284 27.674 1.00 42.03 84 VAL A O 1
ATOM 609 N N . GLY A 1 85 ? -9.949 9.965 27.428 1.00 42.38 85 GLY A N 1
ATOM 610 C CA . GLY A 1 85 ? -10.568 8.749 27.963 1.00 42.38 85 GLY A CA 1
ATOM 611 C C . GLY A 1 85 ? -10.459 7.537 27.043 1.00 42.38 85 GLY A C 1
ATOM 612 O O . GLY A 1 85 ? -11.345 7.313 26.237 1.00 42.38 85 GLY A O 1
ATOM 613 N N . GLY A 1 86 ? -9.390 6.755 27.215 1.00 44.47 86 GLY A N 1
ATOM 614 C CA . GLY A 1 86 ? -9.344 5.282 27.178 1.00 44.47 86 GLY A CA 1
ATOM 615 C C . GLY A 1 86 ? -9.941 4.451 26.028 1.00 44.47 86 GLY A C 1
ATOM 616 O O . GLY A 1 86 ? -9.804 3.234 26.113 1.00 44.47 86 GLY A O 1
ATOM 617 N N . ASP A 1 87 ? -10.578 5.017 25.003 1.00 47.78 87 ASP A N 1
ATOM 618 C CA . ASP A 1 87 ? -11.183 4.255 23.902 1.00 47.78 87 ASP A CA 1
ATOM 619 C C . ASP A 1 87 ? -10.302 4.292 22.643 1.00 47.78 87 ASP A C 1
ATOM 621 O O . ASP A 1 87 ? -9.759 5.332 22.264 1.00 47.78 87 ASP A O 1
ATOM 625 N N . ALA A 1 88 ? -10.110 3.128 22.025 1.00 53.34 88 ALA A N 1
ATOM 626 C CA . ALA A 1 88 ? -9.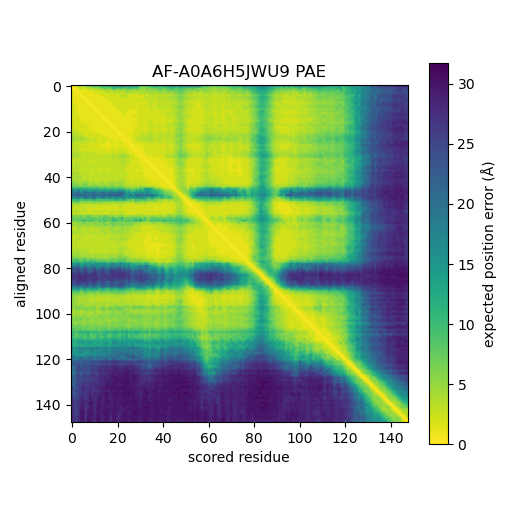042 2.817 21.075 1.00 53.34 88 ALA A CA 1
ATOM 627 C C . ALA A 1 88 ? -9.310 3.361 19.659 1.00 53.34 88 ALA A C 1
ATOM 629 O O . ALA A 1 88 ? -9.314 2.612 18.684 1.00 53.34 88 ALA A O 1
ATOM 630 N N . THR A 1 89 ? -9.526 4.668 19.521 1.00 56.97 89 THR A N 1
ATOM 631 C CA . THR A 1 89 ? -9.511 5.313 18.203 1.00 56.97 89 THR A CA 1
ATOM 632 C C . THR A 1 89 ? -8.061 5.467 17.748 1.00 56.97 89 THR A C 1
ATOM 634 O O . THR A 1 89 ? -7.232 6.072 18.419 1.00 56.97 89 THR A O 1
ATOM 637 N N . GLY A 1 90 ? -7.708 4.836 16.631 1.00 72.06 90 GLY A N 1
ATOM 638 C CA . GLY A 1 90 ? -6.325 4.788 16.175 1.00 72.06 90 GLY A CA 1
ATOM 639 C C . GLY A 1 90 ? -6.225 4.581 14.675 1.00 72.06 90 GLY A C 1
ATOM 640 O O . GLY A 1 90 ? -7.049 3.888 14.074 1.00 72.06 90 GLY A O 1
ATOM 641 N N . ALA A 1 91 ? -5.201 5.190 14.081 1.00 84.75 91 ALA A N 1
ATOM 642 C CA . ALA A 1 91 ? -4.794 4.929 12.713 1.00 84.75 91 ALA A CA 1
ATOM 643 C C . ALA A 1 91 ? -3.436 4.216 12.721 1.00 84.75 91 ALA A C 1
ATOM 645 O O . ALA A 1 91 ? -2.505 4.659 13.394 1.00 84.75 91 ALA A O 1
ATOM 646 N N . SER A 1 92 ? -3.322 3.105 11.996 1.00 86.75 92 SER A N 1
ATOM 647 C CA . SER A 1 92 ? -2.087 2.316 11.911 1.00 86.75 92 SER A CA 1
ATOM 648 C C . SER A 1 92 ? -1.734 1.972 10.467 1.00 86.75 92 SER A C 1
ATOM 650 O O . SER A 1 92 ? -2.594 1.981 9.587 1.00 86.75 92 SER A O 1
ATOM 652 N N . VAL A 1 93 ? -0.458 1.661 10.224 1.00 90.88 93 VAL A N 1
ATOM 653 C CA . VAL A 1 93 ? 0.038 1.177 8.928 1.00 90.88 93 VAL A CA 1
ATOM 654 C C . VAL A 1 93 ? 0.475 -0.272 9.078 1.00 90.88 93 VAL A C 1
ATOM 656 O O . VAL A 1 93 ? 1.238 -0.594 9.988 1.00 90.88 93 VAL A O 1
ATOM 659 N N . THR A 1 94 ? 0.010 -1.134 8.180 1.00 93.12 94 THR A N 1
ATOM 660 C CA . THR A 1 94 ? 0.468 -2.517 8.033 1.00 93.12 94 THR A CA 1
ATOM 661 C C . THR A 1 94 ? 1.144 -2.666 6.679 1.00 93.12 94 THR A C 1
ATOM 663 O O . THR A 1 94 ? 0.527 -2.446 5.637 1.00 93.12 94 THR A O 1
ATOM 666 N N . GLU A 1 95 ? 2.420 -3.030 6.703 1.00 92.12 95 GLU A N 1
ATOM 667 C CA . GLU A 1 95 ? 3.212 -3.265 5.500 1.00 92.12 95 GLU A CA 1
ATOM 668 C C . GLU A 1 95 ? 3.252 -4.757 5.183 1.00 92.12 95 GLU A C 1
ATOM 670 O O . GLU A 1 95 ? 3.423 -5.590 6.076 1.00 92.12 95 GLU A O 1
ATOM 675 N N . VAL A 1 96 ? 3.079 -5.086 3.907 1.00 93.56 96 VAL A N 1
ATOM 676 C CA . VAL A 1 96 ? 3.062 -6.459 3.401 1.00 93.56 96 VAL A CA 1
ATOM 677 C C . VAL A 1 96 ? 4.104 -6.586 2.299 1.00 93.56 96 VAL A C 1
ATOM 679 O O . VAL A 1 96 ? 4.240 -5.705 1.454 1.00 93.56 96 VAL A O 1
ATOM 682 N N . TRP A 1 97 ? 4.853 -7.682 2.276 1.00 91.81 97 TRP A N 1
ATOM 683 C CA . TRP A 1 97 ? 5.783 -7.919 1.181 1.00 91.81 97 TRP A CA 1
ATOM 684 C C . TRP A 1 97 ? 5.038 -8.375 -0.082 1.00 91.81 97 TRP A C 1
ATOM 686 O O . TRP A 1 97 ? 4.214 -9.284 -0.020 1.00 91.81 97 TRP A O 1
ATOM 696 N N . GLY A 1 98 ? 5.335 -7.765 -1.234 1.00 89.44 98 GLY A N 1
ATOM 697 C CA . GLY A 1 98 ? 4.672 -8.107 -2.502 1.00 89.44 98 GLY A CA 1
ATOM 698 C C . GLY A 1 98 ? 5.538 -7.985 -3.756 1.00 89.44 98 GLY A C 1
ATOM 699 O O . GLY A 1 98 ? 5.027 -8.142 -4.862 1.00 89.44 98 GLY A O 1
ATOM 700 N N . ASN A 1 99 ? 6.836 -7.701 -3.611 1.00 88.50 99 ASN A N 1
ATOM 701 C CA . ASN A 1 99 ? 7.664 -7.227 -4.727 1.00 88.50 99 ASN A CA 1
ATOM 702 C C . ASN A 1 99 ? 8.495 -8.333 -5.401 1.00 88.50 99 ASN A C 1
ATOM 704 O O . ASN A 1 99 ? 9.073 -8.110 -6.463 1.00 88.50 99 ASN A O 1
ATOM 708 N N . THR A 1 100 ? 8.580 -9.526 -4.809 1.00 89.94 100 THR A N 1
ATOM 709 C CA . THR A 1 100 ? 9.384 -10.642 -5.334 1.00 89.94 100 THR A CA 1
ATOM 710 C C . THR A 1 100 ? 8.562 -11.912 -5.473 1.00 89.94 100 THR A C 1
ATOM 712 O O . THR A 1 100 ? 7.554 -12.093 -4.801 1.00 89.94 100 THR A O 1
ATOM 715 N N . LEU A 1 101 ? 9.032 -12.821 -6.334 1.00 90.75 101 LEU A N 1
ATOM 716 C CA . LEU A 1 101 ? 8.400 -14.124 -6.564 1.00 90.75 101 LEU A CA 1
ATOM 717 C C . LEU A 1 101 ? 8.300 -14.981 -5.288 1.00 90.75 101 LEU A C 1
ATOM 719 O O . LEU A 1 101 ? 7.333 -15.717 -5.122 1.00 90.75 101 LEU A O 1
ATOM 723 N N . HIS A 1 102 ? 9.303 -14.893 -4.411 1.00 88.94 102 HIS A N 1
ATOM 724 C CA . HIS A 1 102 ? 9.326 -15.556 -3.106 1.00 88.94 102 HIS A CA 1
ATOM 725 C C . HIS A 1 102 ? 9.174 -14.528 -1.994 1.00 88.94 102 HIS A C 1
ATOM 727 O O . HIS A 1 102 ? 9.783 -13.458 -2.083 1.00 88.94 102 HIS A O 1
ATOM 733 N N . ASP A 1 103 ? 8.438 -14.865 -0.937 1.00 87.62 103 ASP A N 1
ATOM 734 C CA . ASP A 1 103 ? 8.440 -14.063 0.281 1.00 87.62 103 ASP A CA 1
ATOM 735 C C . ASP A 1 103 ? 9.820 -14.175 0.963 1.00 87.62 103 ASP A C 1
ATOM 737 O O . ASP A 1 103 ? 10.344 -15.284 1.113 1.00 87.62 103 ASP A O 1
ATOM 741 N N . PRO A 1 104 ? 10.455 -13.064 1.378 1.00 87.31 104 PRO A N 1
ATOM 742 C CA . PRO A 1 104 ? 11.730 -13.100 2.083 1.00 87.31 104 PRO A CA 1
ATOM 743 C C . PRO A 1 104 ? 11.706 -13.957 3.351 1.00 87.31 104 PRO A C 1
ATOM 745 O O . PRO A 1 104 ? 12.747 -14.487 3.733 1.00 87.31 104 PRO A O 1
ATOM 748 N N . SER A 1 105 ? 10.550 -14.109 4.003 1.00 88.31 105 SER A N 1
ATOM 749 C CA . SER A 1 105 ? 10.388 -14.971 5.177 1.00 88.31 105 SER A CA 1
ATOM 750 C C . SER A 1 105 ? 10.442 -16.468 4.850 1.00 88.31 105 SER A C 1
ATOM 752 O O . SER A 1 105 ? 10.858 -17.248 5.709 1.00 88.31 105 SER A O 1
ATOM 754 N N . ASP A 1 106 ? 10.130 -16.855 3.609 1.00 92.25 106 ASP A N 1
ATOM 755 C CA . ASP A 1 106 ? 10.236 -18.234 3.115 1.00 92.25 106 ASP A CA 1
ATOM 756 C C . ASP A 1 106 ? 11.659 -18.585 2.656 1.00 92.25 106 ASP A C 1
ATOM 758 O O . ASP A 1 106 ? 12.008 -19.756 2.475 1.00 92.25 106 ASP A O 1
ATOM 762 N N . LEU A 1 107 ? 12.508 -17.576 2.451 1.00 89.94 107 LEU A N 1
ATOM 763 C CA . LEU A 1 107 ? 13.880 -17.777 2.009 1.00 89.94 107 LEU A CA 1
ATOM 764 C C . LEU A 1 107 ? 14.805 -18.112 3.188 1.00 89.94 107 LEU A C 1
ATOM 766 O O . LEU A 1 107 ? 14.683 -17.556 4.284 1.00 89.94 107 LEU A O 1
ATOM 770 N N . PRO A 1 108 ? 15.827 -18.963 2.977 1.00 94.06 108 PRO A N 1
ATOM 771 C CA . PRO A 1 108 ? 16.867 -19.153 3.974 1.00 94.06 108 PRO A CA 1
ATOM 772 C C . PRO A 1 108 ? 17.521 -17.815 4.347 1.00 94.06 108 PRO A C 1
ATOM 774 O O . PRO A 1 108 ? 17.945 -17.058 3.475 1.00 94.06 108 PRO A O 1
ATOM 777 N N . LYS A 1 109 ? 17.677 -17.541 5.650 1.00 87.75 109 LYS A N 1
ATOM 778 C CA . LYS A 1 109 ? 18.182 -16.248 6.164 1.00 87.75 109 LYS A CA 1
ATOM 779 C C . LYS A 1 109 ? 19.514 -15.802 5.549 1.00 87.75 109 LYS A C 1
ATOM 781 O O . LYS A 1 109 ? 19.760 -14.607 5.411 1.00 87.75 109 LYS A O 1
ATOM 786 N N . TRP A 1 110 ? 20.372 -16.753 5.178 1.00 89.00 110 TRP A N 1
ATOM 787 C CA . TRP A 1 110 ? 21.648 -16.459 4.526 1.00 89.00 110 TRP A CA 1
ATOM 788 C C . TRP A 1 110 ? 21.465 -15.881 3.114 1.00 89.00 110 TRP A C 1
ATOM 790 O O . TRP A 1 110 ? 22.209 -14.979 2.741 1.00 89.00 110 TRP A O 1
ATOM 800 N N . VAL A 1 111 ? 20.449 -16.328 2.364 1.00 87.00 111 VAL A N 1
ATOM 801 C CA . VAL A 1 111 ? 20.106 -15.791 1.036 1.00 87.00 111 VAL A CA 1
ATOM 802 C C . VAL A 1 111 ? 19.641 -14.353 1.178 1.00 87.00 111 VAL A C 1
ATOM 804 O O . VAL A 1 111 ? 20.164 -13.471 0.503 1.00 87.00 111 VAL A O 1
ATOM 807 N N . VAL A 1 112 ? 18.701 -14.112 2.096 1.00 83.06 112 VAL A N 1
ATOM 808 C CA . VAL A 1 112 ? 18.141 -12.776 2.335 1.00 83.06 112 VAL A CA 1
ATOM 809 C C . VAL A 1 112 ? 19.252 -11.801 2.693 1.00 83.06 112 VAL A C 1
ATOM 811 O O . VAL A 1 112 ? 19.360 -10.760 2.057 1.00 83.06 112 VAL A O 1
ATOM 814 N N . LYS A 1 113 ? 20.129 -12.163 3.639 1.00 79.50 113 LYS A N 1
ATOM 815 C CA . LYS A 1 113 ? 21.259 -11.317 4.032 1.00 79.50 113 LYS A CA 1
ATOM 816 C C . LYS A 1 113 ? 22.158 -10.985 2.838 1.00 79.50 113 LYS A C 1
ATOM 818 O O . LYS A 1 113 ? 22.407 -9.818 2.575 1.00 79.50 113 LYS A O 1
ATOM 823 N N . SER A 1 114 ? 22.600 -11.993 2.086 1.00 79.12 114 SER A N 1
ATOM 824 C CA . SER A 1 114 ? 23.533 -11.789 0.974 1.00 79.12 114 SER A CA 1
ATOM 825 C C . SER A 1 114 ? 22.938 -11.028 -0.212 1.00 79.12 114 SER A C 1
ATOM 827 O O . SER A 1 114 ? 23.666 -10.299 -0.882 1.00 79.12 114 SER A O 1
ATOM 829 N N . VAL A 1 115 ? 21.649 -11.212 -0.505 1.00 76.50 115 VAL A N 1
ATOM 830 C CA . VAL A 1 115 ? 20.976 -10.536 -1.624 1.00 76.50 115 VAL A CA 1
ATOM 831 C C . VAL A 1 115 ? 20.579 -9.119 -1.228 1.00 76.50 115 VAL A C 1
ATOM 833 O O . VAL A 1 115 ? 20.893 -8.187 -1.959 1.00 76.50 115 VAL A O 1
ATOM 836 N N . MET A 1 116 ? 19.957 -8.936 -0.062 1.00 71.00 116 MET A N 1
ATOM 837 C CA . MET A 1 116 ? 19.505 -7.620 0.400 1.00 71.00 116 MET A CA 1
ATOM 838 C C . MET A 1 116 ? 20.683 -6.689 0.663 1.00 71.00 116 MET A C 1
ATOM 840 O O . MET A 1 116 ? 20.615 -5.536 0.261 1.00 71.00 116 MET A O 1
ATOM 844 N N . GLU A 1 117 ? 21.782 -7.173 1.257 1.00 66.88 117 GLU A N 1
ATOM 845 C CA . GLU A 1 117 ? 22.989 -6.352 1.416 1.00 66.88 117 GLU A CA 1
ATOM 846 C C . GLU A 1 117 ? 23.516 -5.892 0.054 1.00 66.88 117 GLU A C 1
ATOM 848 O O . GLU A 1 117 ? 23.808 -4.718 -0.086 1.00 66.88 117 GLU A O 1
ATOM 853 N N . LYS A 1 118 ? 23.547 -6.753 -0.972 1.00 67.88 118 LYS A N 1
ATOM 854 C CA . LYS A 1 118 ? 24.024 -6.380 -2.317 1.00 67.88 118 LYS A CA 1
ATOM 855 C C . LYS A 1 118 ? 23.091 -5.430 -3.068 1.00 67.88 118 LYS A C 1
ATOM 857 O O . LYS A 1 118 ? 23.570 -4.530 -3.753 1.00 67.88 118 LYS A O 1
ATOM 862 N N . VAL A 1 119 ? 21.777 -5.638 -2.970 1.00 66.50 119 VAL A N 1
ATOM 863 C CA . VAL A 1 119 ? 20.779 -4.770 -3.616 1.00 66.50 119 VAL A CA 1
ATOM 864 C C . VAL A 1 119 ? 20.743 -3.398 -2.942 1.00 66.50 119 VAL A C 1
ATOM 866 O O . VAL A 1 119 ? 20.687 -2.393 -3.634 1.00 66.50 119 VAL A O 1
ATOM 869 N N . LEU A 1 120 ? 20.842 -3.347 -1.609 1.00 58.53 120 LEU A N 1
ATOM 870 C CA . LEU A 1 120 ? 20.832 -2.098 -0.840 1.00 58.53 120 LEU A CA 1
ATOM 871 C C . LEU A 1 120 ? 22.195 -1.389 -0.804 1.00 58.53 120 LEU A C 1
ATOM 873 O O . LEU A 1 120 ? 22.236 -0.193 -0.541 1.00 58.53 120 LEU A O 1
ATOM 877 N N . SER A 1 121 ? 23.308 -2.103 -1.018 1.00 54.50 121 SER A N 1
ATOM 878 C CA . SER A 1 121 ? 24.658 -1.519 -1.062 1.00 54.50 121 SER A CA 1
ATOM 879 C C . SER A 1 121 ? 25.092 -1.090 -2.456 1.00 54.50 121 SER A C 1
ATOM 881 O O . SER A 1 121 ? 26.192 -0.554 -2.598 1.00 54.50 121 SER A O 1
ATOM 883 N N . SER A 1 122 ? 24.314 -1.406 -3.493 1.00 50.78 122 SER A N 1
ATOM 884 C CA . SER A 1 122 ? 24.617 -0.897 -4.826 1.00 50.78 122 SER A CA 1
ATOM 885 C C . SER A 1 122 ? 24.420 0.619 -4.779 1.00 50.78 122 SER A C 1
ATOM 887 O O . SER A 1 122 ? 23.351 1.050 -4.343 1.00 50.78 122 SER A O 1
ATOM 889 N N . PRO A 1 123 ? 25.445 1.426 -5.119 1.00 48.34 123 PRO A N 1
ATOM 890 C CA . PRO A 1 123 ? 25.295 2.873 -5.137 1.00 48.34 123 PRO A CA 1
ATOM 891 C C . PRO A 1 123 ? 24.094 3.212 -6.012 1.00 48.34 123 PRO A C 1
ATOM 893 O O . PRO A 1 123 ? 23.964 2.660 -7.105 1.00 48.34 123 PRO A O 1
ATOM 896 N N . GLU A 1 124 ? 23.206 4.065 -5.496 1.00 54.72 124 GLU A N 1
ATOM 897 C CA . GLU A 1 124 ? 22.140 4.659 -6.294 1.00 54.72 124 GLU A CA 1
ATOM 898 C C . GLU A 1 124 ? 22.822 5.242 -7.533 1.00 54.72 124 GLU A C 1
ATOM 900 O O . GLU A 1 124 ? 23.663 6.136 -7.408 1.00 54.72 124 GLU A O 1
ATOM 905 N N . GLU A 1 125 ? 22.564 4.662 -8.710 1.00 43.50 125 GLU A N 1
ATOM 906 C CA . GLU A 1 125 ? 23.023 5.249 -9.961 1.00 43.50 125 GLU A CA 1
ATOM 907 C C . GLU A 1 125 ? 22.345 6.611 -10.038 1.00 43.50 125 GLU A C 1
ATOM 909 O O . GLU A 1 125 ? 21.154 6.723 -10.331 1.00 43.50 125 GLU A O 1
ATOM 914 N N . SER A 1 126 ? 23.093 7.652 -9.673 1.00 41.81 126 SER A N 1
ATOM 915 C CA . SER A 1 126 ? 22.676 9.024 -9.867 1.00 41.81 126 SER A CA 1
ATOM 916 C C . SER A 1 126 ? 22.332 9.155 -11.343 1.00 41.81 126 SER A C 1
ATOM 918 O O . SER A 1 126 ? 23.187 8.901 -12.191 1.00 41.81 126 SER A O 1
ATOM 920 N N . GLU A 1 127 ? 21.087 9.519 -11.658 1.00 48.09 127 GLU A N 1
ATOM 921 C CA . GLU A 1 127 ? 20.636 9.864 -13.013 1.00 48.09 127 GLU A CA 1
ATOM 922 C C . GLU A 1 127 ? 21.331 11.160 -13.489 1.00 48.09 127 GLU A C 1
ATOM 924 O O . GLU A 1 127 ? 20.697 12.172 -13.783 1.00 48.09 127 GLU A O 1
ATOM 929 N N . SER A 1 128 ? 22.660 11.155 -13.538 1.00 42.41 128 SER A N 1
ATOM 930 C CA . SER A 1 128 ? 23.525 12.258 -13.928 1.00 42.41 128 SER A CA 1
ATOM 931 C C . SER A 1 128 ? 24.419 11.841 -15.092 1.00 42.41 128 SER A C 1
ATOM 933 O O . SER A 1 128 ? 25.603 12.114 -15.042 1.00 42.41 128 SER A O 1
ATOM 935 N N . ASP A 1 129 ? 23.891 11.136 -16.097 1.00 37.12 129 ASP A N 1
ATOM 936 C CA . ASP A 1 129 ? 24.612 10.910 -17.364 1.00 37.12 129 ASP A CA 1
ATOM 937 C C . ASP A 1 129 ? 23.671 10.516 -18.517 1.00 37.12 129 ASP A C 1
ATOM 939 O O . ASP A 1 129 ? 23.870 9.551 -19.249 1.00 37.12 129 ASP A O 1
ATOM 943 N N . ALA A 1 130 ? 22.601 11.293 -18.704 1.00 41.84 130 ALA A N 1
ATOM 944 C CA . ALA A 1 130 ? 21.766 11.221 -19.909 1.00 41.84 130 ALA A CA 1
ATOM 945 C C . ALA A 1 130 ? 21.817 12.514 -20.746 1.00 41.84 130 ALA A C 1
ATOM 947 O O . ALA A 1 130 ? 20.881 12.805 -21.491 1.00 41.84 130 ALA A O 1
ATOM 948 N N . SER A 1 131 ? 22.890 13.305 -20.625 1.00 43.31 131 SER A N 1
ATOM 949 C CA . SER A 1 131 ? 23.081 14.549 -21.391 1.00 43.31 131 SER A CA 1
ATOM 950 C C . SER A 1 131 ? 24.238 14.533 -22.393 1.00 43.31 131 SER A C 1
ATOM 952 O O . SER A 1 131 ? 24.373 15.487 -23.152 1.00 43.31 131 SER A O 1
ATOM 954 N N . GLU A 1 132 ? 25.014 13.455 -22.500 1.00 44.69 132 GLU A N 1
ATOM 955 C CA . GLU A 1 132 ? 26.102 13.361 -23.483 1.00 44.69 132 GLU A CA 1
ATOM 956 C C . GLU A 1 132 ? 25.861 12.218 -24.471 1.00 44.69 132 GLU A C 1
ATOM 958 O O . GLU A 1 132 ? 26.441 11.147 -24.364 1.00 44.69 132 GLU A O 1
ATOM 963 N N . ASN A 1 133 ? 24.937 12.431 -25.413 1.00 42.12 133 ASN A N 1
ATOM 964 C CA . ASN A 1 133 ? 25.036 11.957 -26.803 1.00 42.12 133 ASN A CA 1
ATOM 965 C C . ASN A 1 133 ? 23.745 12.278 -27.558 1.00 42.12 133 ASN A C 1
ATOM 967 O O . ASN A 1 133 ? 22.935 11.412 -27.878 1.00 42.12 133 ASN A O 1
ATOM 971 N N . LEU A 1 134 ? 23.572 13.555 -27.883 1.00 38.34 134 LEU A N 1
ATOM 972 C CA . LEU A 1 134 ? 22.810 13.936 -29.064 1.00 38.34 134 LEU A CA 1
ATOM 973 C C . LEU A 1 134 ? 23.651 14.948 -29.845 1.00 38.34 134 LEU A C 1
ATOM 975 O O . LEU A 1 134 ? 23.338 16.133 -29.923 1.00 38.34 134 LEU A O 1
ATOM 979 N N . SER A 1 135 ? 24.777 14.478 -30.392 1.00 38.53 135 SER A N 1
ATOM 980 C CA . SER A 1 135 ? 25.422 15.171 -31.502 1.00 38.53 135 SER A CA 1
ATOM 981 C C . SER A 1 135 ? 24.439 15.123 -32.668 1.00 38.53 135 SER A C 1
ATOM 983 O O . SER A 1 135 ? 24.276 14.091 -33.320 1.00 38.53 135 SER A O 1
ATOM 985 N N . CYS A 1 136 ? 23.716 16.221 -32.862 1.00 34.97 136 CYS A N 1
ATOM 986 C CA . CYS A 1 136 ? 22.899 16.441 -34.038 1.00 34.97 136 CYS A CA 1
ATOM 987 C C . CYS A 1 136 ? 23.852 16.415 -35.239 1.00 34.97 136 CYS A C 1
ATOM 989 O O . CYS A 1 136 ? 24.630 17.347 -35.436 1.00 34.97 136 CYS A O 1
ATOM 991 N N . ALA A 1 137 ? 23.860 15.301 -35.968 1.00 38.47 137 ALA A N 1
ATOM 992 C CA . ALA A 1 137 ? 24.512 15.214 -37.258 1.00 38.47 137 ALA A CA 1
ATOM 993 C C . ALA A 1 137 ? 23.745 16.142 -38.205 1.00 38.47 137 ALA A C 1
ATOM 995 O O . ALA A 1 137 ? 22.625 15.840 -38.611 1.00 38.47 137 ALA A O 1
ATOM 996 N N . SER A 1 138 ? 24.316 17.310 -38.481 1.00 41.50 138 SER A N 1
ATOM 997 C CA . SER A 1 138 ? 23.921 18.141 -39.609 1.00 41.50 138 SER A CA 1
ATOM 998 C C . SER A 1 138 ? 24.802 17.765 -40.797 1.00 41.50 138 SER A C 1
ATOM 1000 O O . SER A 1 138 ? 25.885 18.315 -40.972 1.00 41.50 138 SER A O 1
ATOM 1002 N N . GLU A 1 139 ? 24.315 16.805 -41.565 1.00 43.50 139 GLU A N 1
ATOM 1003 C CA . GLU A 1 139 ? 24.624 16.568 -42.976 1.00 43.50 139 GLU A CA 1
ATOM 1004 C C . GLU A 1 139 ? 23.239 16.433 -43.628 1.00 43.50 139 GLU A C 1
ATOM 1006 O O . GLU A 1 139 ? 22.365 15.779 -43.063 1.00 43.50 139 GLU A O 1
ATOM 1011 N N . ASP A 1 140 ? 22.884 16.969 -44.780 1.00 39.28 140 ASP A N 1
ATOM 1012 C CA . ASP A 1 140 ? 23.391 18.000 -45.672 1.00 39.28 140 ASP A CA 1
ATOM 1013 C C . ASP A 1 140 ? 22.275 18.134 -46.745 1.00 39.28 140 ASP A C 1
ATOM 1015 O O . ASP A 1 140 ? 21.403 17.267 -46.847 1.00 39.28 140 ASP A O 1
ATOM 1019 N N . GLU A 1 141 ? 22.335 19.180 -47.567 1.00 43.84 141 GLU A N 1
ATOM 1020 C CA . GLU A 1 141 ? 21.714 19.269 -48.907 1.00 43.84 141 GLU A CA 1
ATOM 1021 C C . GLU A 1 141 ? 20.179 19.454 -49.044 1.00 43.84 141 GLU A C 1
ATOM 1023 O O . GLU A 1 141 ? 19.359 18.540 -48.956 1.00 43.84 141 GLU A O 1
ATOM 1028 N N . SER A 1 142 ? 19.781 20.655 -49.471 1.00 41.66 142 SER A N 1
ATOM 1029 C CA . SER A 1 142 ? 18.931 20.815 -50.667 1.00 41.66 142 SER A CA 1
ATOM 1030 C C . SER A 1 142 ? 19.044 22.248 -51.178 1.00 41.66 142 SER A C 1
ATOM 1032 O O . SER A 1 142 ? 18.633 23.197 -50.512 1.00 41.66 142 SER A O 1
ATOM 1034 N N . GLY A 1 143 ? 19.651 22.388 -52.356 1.00 46.03 143 GLY A N 1
ATOM 1035 C CA . GLY A 1 143 ? 19.613 23.617 -53.132 1.00 46.03 143 GLY A CA 1
ATOM 1036 C C . GLY A 1 143 ? 18.210 23.894 -53.661 1.00 46.03 143 GLY A C 1
ATOM 1037 O O . GLY A 1 143 ? 17.435 22.970 -53.892 1.00 46.03 143 GLY A O 1
ATOM 1038 N N . ASP A 1 144 ? 17.920 25.171 -53.876 1.00 47.31 144 ASP A N 1
ATOM 1039 C CA . ASP A 1 144 ? 16.921 25.595 -54.847 1.00 47.31 144 ASP A CA 1
ATOM 1040 C C . ASP A 1 144 ? 17.332 26.981 -55.365 1.00 47.31 144 ASP A C 1
ATOM 1042 O O . ASP A 1 144 ? 17.457 27.949 -54.609 1.00 47.31 144 ASP A O 1
ATOM 1046 N N . ASP A 1 145 ? 17.651 27.012 -56.656 1.00 48.53 145 ASP A N 1
ATOM 1047 C CA . ASP A 1 145 ? 17.899 28.192 -57.474 1.00 48.53 145 ASP A CA 1
ATOM 1048 C C . ASP A 1 145 ? 16.670 29.109 -57.505 1.00 48.53 145 ASP A C 1
ATOM 1050 O O . ASP A 1 145 ? 15.574 28.673 -57.856 1.00 48.53 1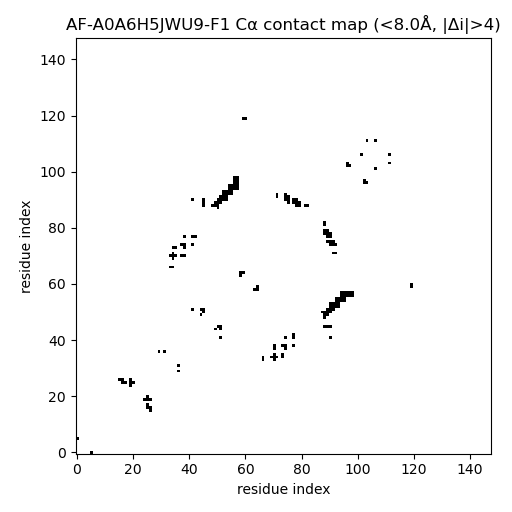45 ASP A O 1
ATOM 1054 N N . ALA A 1 146 ? 16.858 30.408 -57.263 1.00 53.88 146 ALA A N 1
ATOM 1055 C CA . ALA A 1 146 ? 15.893 31.419 -57.692 1.00 53.88 146 ALA A CA 1
ATOM 1056 C C . ALA A 1 146 ? 16.559 32.791 -57.906 1.00 53.88 146 ALA A C 1
ATOM 1058 O O . ALA A 1 146 ? 16.709 33.579 -56.970 1.00 53.88 146 ALA A O 1
ATOM 1059 N N . GLU A 1 147 ? 16.923 33.082 -59.160 1.00 44.19 147 GLU A N 1
ATOM 1060 C CA . GLU A 1 147 ? 16.958 34.454 -59.696 1.00 44.19 147 GLU A CA 1
ATOM 1061 C C . GLU A 1 147 ? 15.524 35.002 -59.841 1.00 44.19 147 GLU A C 1
ATOM 1063 O O . GLU A 1 147 ? 14.562 34.233 -59.975 1.00 44.19 147 GLU A O 1
ATOM 1068 N N . PRO A 1 148 ? 15.358 36.332 -59.798 1.00 59.97 148 PRO A N 1
ATOM 1069 C CA . PRO A 1 148 ? 15.273 37.074 -61.066 1.00 59.97 148 PRO A CA 1
ATOM 1070 C C . PRO A 1 148 ? 16.126 38.352 -61.145 1.00 59.97 148 PRO A C 1
ATOM 1072 O O . PRO A 1 148 ? 16.414 38.966 -60.091 1.00 59.97 148 PRO A O 1
#